Protein AF-A0A8X6P3Y1-F1 (afdb_monomer)

Secondary structure (DSSP, 8-state):
----TT-SS--HHHHHHHHHHHHHHH-SSPP-SHHHHHHHHHHHHHT--HHHHHHHHHTHHHHHHHHHHHHHHHH-TT-HHHHHHHHHHHHHS--

Radius of gyration: 19.74 Å; Cα contacts (8 Å, |Δi|>4): 26; chains: 1; bounding box: 40×32×52 Å

Solvent-accessible surface area (backbone atoms only — not comparable to full-atom values): 5856 Å² total;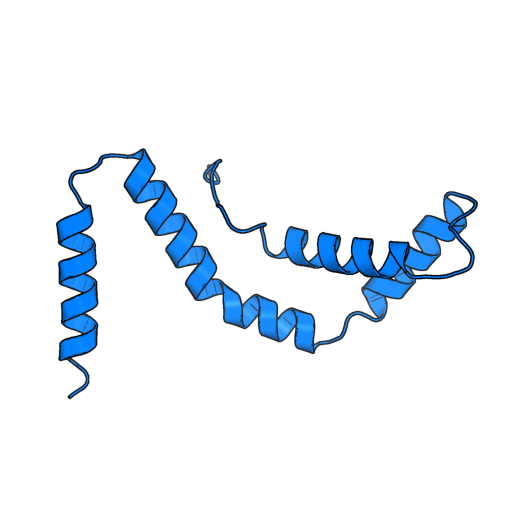 per-residue (Å²): 138,84,77,71,94,66,53,92,59,69,55,78,66,52,51,50,52,52,53,50,54,54,55,57,70,73,46,78,76,74,79,84,51,71,67,55,44,51,54,48,52,51,53,50,62,77,65,56,58,69,64,60,56,51,54,52,59,71,44,42,67,61,51,52,50,52,41,52,49,44,52,49,65,74,74,46,93,78,49,68,68,59,53,53,56,53,53,53,51,58,62,61,71,73,115

Nearest PDB structures (foldseek):
  3kjl-assembly1_A  TM=4.324E-01  e=3.547E+00  Saccharomyces cerevisiae

pLDDT: mean 72.75, std 19.56, range [35.91, 95.06]

Organism: Nephila pilipes (NCBI:txid299642)

Foldseek 3Di:
DDQDPDLVPPDLVVLVVVVLVVVLVVDPDHQDDPVSVVVSSVVCVVPDDPVSVVVSVVCVVVSVVSSVVVVVVVPDPPCPVVVVVVVVVVVVVPD

Sequence (95 aa):
MSWPTNSLDPIPIEHIWNIMGRQLRVRRPPIRNISDLLDRCLNIWYNLSPVIYEVLVASMPRRVEAVLRANSLLTGGHNVLALECSQQRLHRMKF

Mean predicted aligned error: 13.18 Å

InterPro domains:
  IPR036397 Ribonuclease H superfamily [G3DSA:3.30.420.10] (1-73)

Structure (mmCIF, N/CA/C/O backbone):
data_AF-A0A8X6P3Y1-F1
#
_entry.id   AF-A0A8X6P3Y1-F1
#
loop_
_atom_site.group_PDB
_atom_site.id
_atom_site.type_symbol
_atom_site.label_atom_id
_atom_site.label_alt_id
_atom_site.label_comp_id
_atom_site.label_asym_id
_atom_site.label_entity_id
_atom_site.label_seq_id
_atom_site.pdbx_PDB_ins_code
_atom_site.Cartn_x
_atom_site.Cartn_y
_atom_site.Cartn_z
_atom_site.occupancy
_atom_site.B_iso_or_equiv
_atom_site.auth_seq_id
_atom_site.auth_comp_id
_atom_site.auth_asym_id
_atom_site.auth_atom_id
_atom_site.pdbx_PDB_model_num
ATOM 1 N N . MET A 1 1 ? 24.725 5.511 -6.606 1.00 35.91 1 MET A N 1
ATOM 2 C CA . MET A 1 1 ? 23.662 5.030 -7.514 1.00 35.91 1 MET A CA 1
ATOM 3 C C . MET A 1 1 ? 22.660 6.160 -7.698 1.00 35.91 1 MET A C 1
ATOM 5 O O . MET A 1 1 ? 22.092 6.591 -6.706 1.00 35.91 1 MET A O 1
ATOM 9 N N . SER A 1 2 ? 22.510 6.692 -8.912 1.00 39.44 2 SER A N 1
ATOM 10 C CA . SER A 1 2 ? 21.551 7.754 -9.242 1.00 39.44 2 SER A CA 1
ATOM 11 C C . SER A 1 2 ? 20.271 7.130 -9.799 1.00 39.44 2 SER A C 1
ATOM 13 O O . SER A 1 2 ? 20.286 6.488 -10.847 1.00 39.44 2 SER A O 1
ATOM 15 N N . TRP A 1 3 ? 19.165 7.275 -9.071 1.00 46.09 3 TRP A N 1
ATOM 16 C CA . TRP A 1 3 ? 17.843 6.919 -9.582 1.00 46.09 3 TRP A CA 1
ATOM 17 C C . TRP A 1 3 ? 17.418 7.971 -10.617 1.00 46.09 3 TRP A C 1
ATOM 19 O O . TRP A 1 3 ? 17.637 9.160 -10.374 1.00 46.09 3 TRP A O 1
ATOM 29 N N . PRO A 1 4 ? 16.842 7.590 -11.766 1.00 43.66 4 PRO A N 1
ATOM 30 C CA . PRO A 1 4 ? 16.452 8.569 -12.766 1.00 43.66 4 PRO A CA 1
ATOM 31 C C . PRO A 1 4 ? 15.240 9.374 -12.293 1.00 43.66 4 PRO A C 1
ATOM 33 O O . PRO A 1 4 ? 14.204 8.814 -11.935 1.00 43.66 4 PRO A O 1
ATOM 36 N N . THR A 1 5 ? 15.375 10.700 -12.333 1.00 44.22 5 THR A N 1
ATOM 37 C CA . THR A 1 5 ? 14.397 11.711 -11.885 1.00 44.22 5 THR A CA 1
ATOM 38 C C . THR A 1 5 ? 13.019 11.567 -12.547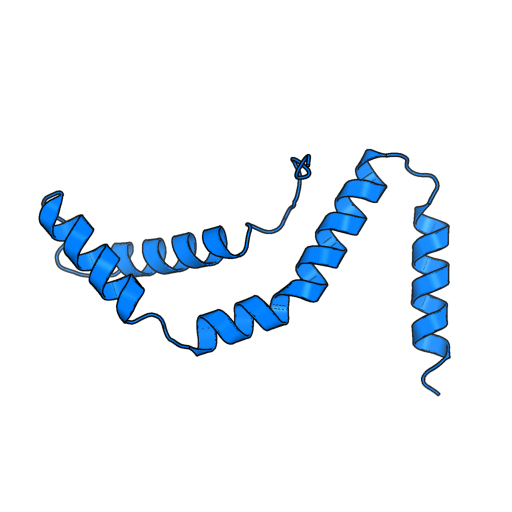 1.00 44.22 5 THR A C 1
ATOM 40 O O . THR A 1 5 ? 12.023 12.041 -12.014 1.00 44.22 5 THR A O 1
ATOM 43 N N . ASN A 1 6 ? 12.942 10.864 -13.682 1.00 46.53 6 ASN A N 1
ATOM 44 C CA . ASN A 1 6 ? 11.754 10.794 -14.528 1.00 46.53 6 ASN A CA 1
ATOM 45 C C . ASN A 1 6 ? 11.181 9.372 -14.650 1.00 46.53 6 ASN A C 1
ATOM 47 O O . ASN A 1 6 ? 10.635 9.040 -15.704 1.00 46.53 6 ASN A O 1
ATOM 51 N N . SER A 1 7 ? 11.299 8.504 -13.628 1.00 50.78 7 SER A N 1
ATOM 52 C CA . SER A 1 7 ? 10.548 7.239 -13.656 1.00 50.78 7 SER A CA 1
ATOM 53 C C . SER A 1 7 ? 9.052 7.546 -13.563 1.00 50.78 7 SER A C 1
ATOM 55 O O . SER A 1 7 ? 8.483 7.674 -12.479 1.00 50.78 7 SER A O 1
ATOM 57 N N . LEU A 1 8 ? 8.425 7.692 -14.729 1.00 55.25 8 LEU A N 1
ATOM 58 C CA . LEU A 1 8 ? 6.990 7.862 -14.946 1.00 55.25 8 LEU A CA 1
ATOM 59 C C . LEU A 1 8 ? 6.258 6.531 -14.698 1.00 55.25 8 LEU A C 1
ATOM 61 O O . LEU A 1 8 ? 5.556 6.000 -15.545 1.00 55.25 8 LEU A O 1
ATOM 65 N N . ASP A 1 9 ? 6.490 5.976 -13.514 1.00 55.81 9 ASP A N 1
ATOM 66 C CA . ASP A 1 9 ? 5.630 5.041 -12.814 1.00 55.81 9 ASP A CA 1
ATOM 67 C C . ASP A 1 9 ? 6.058 5.094 -11.336 1.00 55.81 9 ASP A C 1
ATOM 69 O O . ASP A 1 9 ? 7.239 4.888 -11.033 1.00 55.81 9 ASP A O 1
ATOM 73 N N . PRO A 1 10 ? 5.143 5.412 -10.404 1.00 59.47 10 PRO A N 1
ATOM 74 C CA . PRO A 1 10 ? 5.481 5.620 -9.000 1.00 59.47 10 PRO A CA 1
ATOM 75 C C . PRO A 1 10 ? 6.142 4.358 -8.450 1.00 59.47 10 PRO A C 1
ATOM 77 O O . PRO A 1 10 ? 5.562 3.283 -8.590 1.00 59.47 10 PRO A O 1
ATOM 80 N N . ILE A 1 11 ? 7.339 4.482 -7.859 1.00 68.62 11 ILE A N 1
ATOM 81 C CA . ILE A 1 11 ? 8.133 3.423 -7.199 1.00 68.62 11 ILE A CA 1
ATOM 82 C C . ILE A 1 11 ? 7.194 2.430 -6.479 1.00 68.62 11 ILE A C 1
ATOM 84 O O . ILE A 1 11 ? 6.172 2.855 -5.952 1.00 68.62 11 ILE A O 1
ATOM 88 N N . PRO A 1 12 ? 7.467 1.113 -6.429 1.00 72.12 12 PRO A N 1
ATOM 89 C CA . PRO A 1 12 ? 6.537 0.128 -5.862 1.00 72.12 12 PRO A CA 1
ATOM 90 C C . PRO A 1 12 ? 5.899 0.511 -4.514 1.00 72.12 12 PRO A C 1
ATOM 92 O O . PRO A 1 12 ? 4.715 0.262 -4.291 1.00 72.12 12 PRO A O 1
ATOM 95 N N . ILE A 1 13 ? 6.647 1.202 -3.657 1.00 79.31 13 ILE A N 1
ATOM 96 C CA . ILE A 1 13 ? 6.164 1.695 -2.370 1.00 79.31 13 ILE A CA 1
ATOM 97 C C . ILE A 1 13 ? 5.173 2.879 -2.482 1.00 79.31 13 ILE A C 1
ATOM 99 O O . ILE A 1 13 ? 4.192 2.927 -1.746 1.00 79.31 13 ILE A 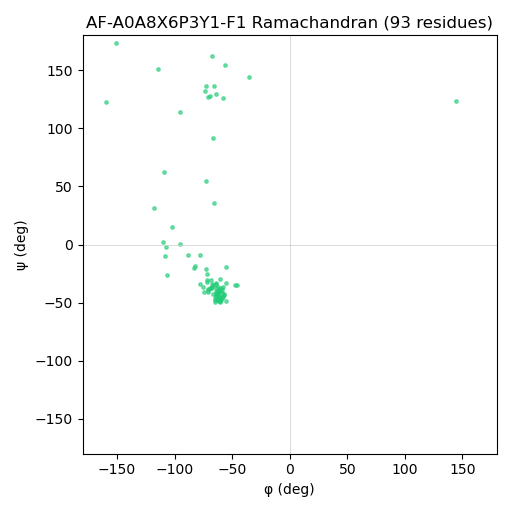O 1
ATOM 103 N N . GLU A 1 14 ? 5.316 3.750 -3.483 1.00 81.75 14 GLU A N 1
ATOM 104 C CA . GLU A 1 14 ? 4.370 4.833 -3.815 1.00 81.75 14 GLU A CA 1
ATOM 105 C C . GLU A 1 14 ? 3.008 4.302 -4.253 1.00 81.75 14 GLU A C 1
ATOM 107 O O . GLU A 1 14 ? 1.960 4.873 -3.936 1.00 81.75 14 GLU A O 1
ATOM 112 N N . HIS A 1 15 ? 2.993 3.154 -4.931 1.00 81.69 15 HIS A N 1
ATOM 113 C CA . HIS A 1 15 ? 1.740 2.477 -5.237 1.00 81.69 15 HIS A CA 1
ATOM 114 C C . HIS A 1 15 ? 1.011 2.043 -3.957 1.00 81.69 15 HIS A C 1
ATOM 116 O O . HIS A 1 15 ? -0.199 2.250 -3.837 1.00 81.69 15 HIS A O 1
ATOM 122 N N . ILE A 1 16 ? 1.749 1.510 -2.980 1.00 88.25 16 ILE A N 1
ATOM 123 C CA . ILE A 1 16 ? 1.196 1.102 -1.686 1.00 88.25 16 ILE A CA 1
ATOM 124 C C . ILE A 1 16 ? 0.681 2.327 -0.916 1.00 88.25 16 ILE A C 1
ATOM 126 O O . ILE A 1 16 ? -0.466 2.312 -0.467 1.00 88.25 16 ILE A O 1
ATOM 130 N N . TRP A 1 17 ? 1.444 3.425 -0.846 1.00 89.50 17 TRP A N 1
ATOM 131 C CA . TRP A 1 17 ? 0.988 4.663 -0.198 1.00 89.50 17 TRP A CA 1
ATOM 132 C C . TRP A 1 17 ? -0.289 5.232 -0.828 1.00 89.50 17 TRP A C 1
ATOM 134 O O . TRP A 1 17 ? -1.195 5.654 -0.106 1.00 89.50 17 TRP A O 1
ATOM 144 N N . ASN A 1 18 ? -0.433 5.183 -2.156 1.00 88.69 18 ASN A N 1
ATOM 145 C CA . ASN A 1 18 ? -1.660 5.619 -2.829 1.00 88.69 18 ASN A CA 1
ATOM 146 C C . ASN A 1 18 ? -2.870 4.746 -2.451 1.00 88.69 18 ASN A C 1
ATOM 148 O O . ASN A 1 18 ? -3.952 5.274 -2.179 1.00 88.69 18 ASN A O 1
ATOM 152 N N . ILE A 1 19 ? -2.697 3.420 -2.390 1.00 89.62 19 ILE A N 1
ATOM 153 C CA . ILE A 1 19 ? -3.750 2.500 -1.933 1.00 89.62 19 ILE A CA 1
ATOM 154 C C . ILE A 1 19 ? -4.148 2.829 -0.492 1.00 89.62 19 ILE A C 1
ATOM 156 O O . ILE A 1 19 ? -5.337 3.004 -0.212 1.00 89.62 19 ILE A O 1
ATOM 160 N N . MET A 1 20 ? -3.171 2.982 0.403 1.00 92.56 20 MET A N 1
ATOM 161 C CA . MET A 1 20 ? -3.426 3.329 1.801 1.00 92.56 20 MET A CA 1
ATOM 162 C C . MET A 1 20 ? -4.170 4.662 1.926 1.00 92.56 20 MET A C 1
ATOM 164 O O . MET A 1 20 ? -5.190 4.742 2.610 1.00 92.56 20 MET A O 1
ATOM 168 N N . GLY A 1 21 ? -3.733 5.694 1.199 1.00 91.81 21 GLY A N 1
ATOM 169 C CA . GLY A 1 21 ? -4.377 7.007 1.188 1.00 91.81 21 GLY A CA 1
ATOM 170 C C . GLY A 1 21 ? -5.820 6.966 0.678 1.00 91.81 21 GLY A C 1
ATOM 171 O O . GLY A 1 21 ? -6.692 7.640 1.226 1.00 91.81 21 GLY A O 1
ATOM 172 N N . ARG A 1 22 ? -6.113 6.142 -0.339 1.00 92.31 22 ARG A N 1
ATOM 173 C CA . ARG A 1 22 ? -7.488 5.912 -0.820 1.00 92.31 22 ARG A CA 1
ATOM 174 C C . ARG A 1 22 ? -8.352 5.263 0.256 1.00 92.31 22 ARG A C 1
ATOM 176 O O . ARG A 1 22 ? -9.455 5.746 0.501 1.00 92.31 22 ARG A O 1
ATOM 183 N N . GLN A 1 23 ? -7.845 4.222 0.915 1.00 92.19 23 GLN A N 1
ATOM 184 C CA . GLN A 1 23 ? -8.574 3.533 1.980 1.00 92.19 23 GLN A CA 1
ATOM 185 C C . GLN A 1 23 ? -8.830 4.433 3.196 1.00 92.19 23 GLN A C 1
ATOM 187 O O . GLN A 1 23 ? -9.915 4.385 3.773 1.00 92.19 23 GLN A O 1
ATOM 192 N N . LEU A 1 24 ? -7.875 5.294 3.560 1.00 92.75 24 LEU A N 1
ATOM 193 C CA . LEU A 1 24 ? -8.054 6.271 4.637 1.00 92.75 24 LEU A CA 1
ATOM 194 C C . LEU A 1 24 ? -9.166 7.279 4.323 1.00 92.75 24 LEU A C 1
ATOM 196 O O . LEU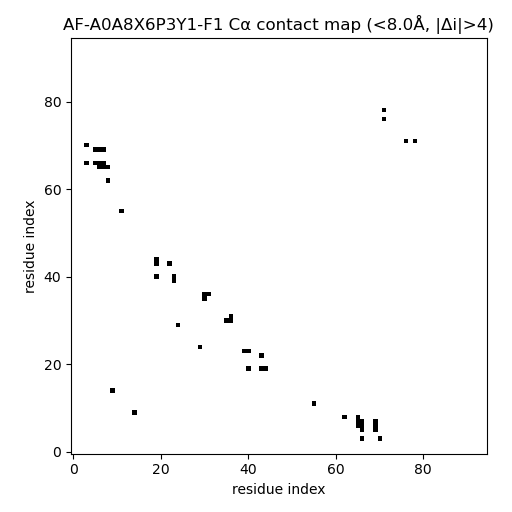 A 1 24 ? -9.977 7.567 5.199 1.00 92.75 24 LEU A O 1
ATOM 200 N N . ARG A 1 25 ? -9.244 7.780 3.080 1.00 90.31 25 ARG A N 1
ATOM 201 C CA . ARG A 1 25 ? -10.252 8.779 2.671 1.00 90.31 25 ARG A CA 1
ATOM 202 C C . ARG A 1 25 ? -11.686 8.253 2.685 1.00 90.31 25 ARG A C 1
ATOM 204 O O . ARG A 1 25 ? -12.601 9.019 2.967 1.00 90.31 25 ARG A O 1
ATOM 211 N N . VAL A 1 26 ? -11.896 6.978 2.356 1.00 91.25 26 VAL A N 1
ATOM 212 C CA . VAL A 1 26 ? -13.246 6.385 2.320 1.00 91.25 26 VAL A CA 1
ATOM 213 C C . VAL A 1 26 ? -13.733 5.936 3.700 1.00 91.25 26 VAL A C 1
ATOM 215 O O . VAL A 1 26 ? -14.933 5.757 3.904 1.00 91.25 26 VAL A O 1
ATOM 218 N N . ARG A 1 27 ? -12.820 5.758 4.664 1.00 85.81 27 ARG A N 1
ATOM 219 C CA . ARG A 1 27 ? -13.144 5.241 5.997 1.00 85.81 27 ARG A CA 1
ATOM 220 C C . ARG A 1 27 ? -13.871 6.287 6.842 1.00 85.81 27 ARG A C 1
ATOM 222 O O . ARG A 1 27 ? -13.422 7.424 6.975 1.00 85.81 27 ARG A O 1
ATOM 229 N N . ARG A 1 28 ? -14.971 5.874 7.478 1.00 87.38 28 ARG A N 1
ATOM 230 C CA . ARG A 1 28 ? -15.731 6.687 8.440 1.00 87.38 28 ARG A CA 1
ATOM 231 C C . ARG A 1 28 ? -15.664 6.088 9.850 1.00 87.38 28 ARG A C 1
ATOM 233 O O . ARG A 1 28 ? -15.539 4.871 9.959 1.00 87.38 28 ARG A O 1
ATOM 240 N N . PRO A 1 29 ? -15.753 6.908 10.916 1.00 87.62 29 PRO A N 1
ATOM 241 C CA . PRO A 1 29 ? -15.831 8.380 10.926 1.00 87.62 29 PRO A CA 1
ATOM 242 C C . PRO A 1 29 ? -14.527 9.034 10.434 1.00 87.62 29 PRO A C 1
ATOM 244 O O . PRO A 1 29 ? -13.511 8.337 10.388 1.00 87.62 29 PRO A O 1
ATOM 247 N N . PRO A 1 30 ? -14.524 10.325 10.044 1.00 87.31 30 PRO A N 1
ATOM 248 C CA . PRO A 1 30 ? -13.292 11.015 9.662 1.00 87.31 30 PRO A CA 1
ATOM 249 C C . PRO A 1 30 ? -12.256 10.954 10.789 1.00 87.31 30 PRO A C 1
ATOM 251 O O . PRO A 1 30 ? -12.602 10.789 11.959 1.00 87.31 30 PRO A O 1
ATOM 254 N N . ILE A 1 31 ? -10.985 11.054 10.414 1.00 89.69 31 ILE A N 1
ATOM 255 C CA . ILE A 1 31 ? -9.849 11.011 11.337 1.00 89.69 31 ILE A CA 1
ATOM 256 C C . ILE A 1 31 ? -9.857 12.289 12.180 1.00 89.69 31 ILE A C 1
ATOM 258 O O . ILE A 1 31 ? -9.952 13.380 11.620 1.00 89.69 31 ILE A O 1
ATOM 262 N N . ARG A 1 32 ? -9.807 12.158 13.512 1.00 90.19 32 ARG A N 1
ATOM 263 C CA . ARG A 1 32 ? -10.003 13.288 14.441 1.00 90.19 32 ARG A CA 1
ATOM 264 C C . ARG A 1 32 ? -8.718 13.765 15.105 1.00 90.19 32 ARG A C 1
ATOM 266 O O . ARG A 1 32 ? -8.644 14.915 15.519 1.00 90.19 32 ARG A O 1
ATOM 273 N N . ASN A 1 33 ? -7.729 12.887 15.234 1.00 93.19 33 ASN A N 1
ATOM 274 C CA . ASN A 1 33 ? -6.454 13.174 15.881 1.00 93.19 33 ASN A CA 1
ATOM 275 C C . ASN A 1 33 ? -5.332 12.303 15.276 1.00 93.19 33 ASN A C 1
ATOM 277 O O . ASN A 1 33 ? -5.584 11.427 14.446 1.00 93.19 33 ASN A O 1
ATOM 281 N N . ILE A 1 34 ? -4.087 12.564 15.682 1.00 94.44 34 ILE A N 1
ATOM 282 C CA . ILE A 1 34 ? -2.902 11.862 15.161 1.00 94.44 34 ILE A CA 1
ATOM 283 C C . ILE A 1 34 ? -2.886 10.386 15.584 1.00 94.44 34 ILE A C 1
ATOM 285 O O . ILE A 1 34 ? -2.505 9.542 14.779 1.00 94.44 34 ILE A O 1
ATOM 289 N N . SER A 1 35 ? -3.341 10.054 16.796 1.00 94.62 35 SER A N 1
ATOM 290 C CA . SER A 1 35 ? -3.417 8.659 17.257 1.00 94.62 35 SER A CA 1
ATOM 291 C C . SER A 1 35 ? -4.351 7.837 16.366 1.00 94.62 35 SER A C 1
ATOM 293 O O . SER A 1 35 ? -3.959 6.789 15.865 1.00 94.62 35 SER A O 1
ATOM 295 N N . ASP A 1 36 ? -5.541 8.368 16.063 1.00 92.69 36 ASP A N 1
ATOM 296 C CA . ASP A 1 36 ? -6.507 7.743 15.153 1.00 92.69 36 ASP A CA 1
ATOM 297 C C . ASP A 1 36 ? -5.918 7.542 13.749 1.00 92.69 36 ASP A C 1
ATOM 299 O O . ASP A 1 36 ? -6.231 6.558 13.074 1.00 92.69 36 ASP A O 1
ATOM 303 N N . LEU A 1 37 ? -5.102 8.493 13.273 1.00 93.00 37 LEU A N 1
ATOM 304 C CA . LEU A 1 37 ? -4.429 8.385 11.979 1.00 93.00 37 LEU A CA 1
ATOM 305 C C . LEU A 1 37 ? -3.430 7.227 11.986 1.00 93.00 37 LEU A C 1
ATOM 307 O O . LEU A 1 37 ? -3.453 6.406 11.070 1.00 93.00 37 LEU A O 1
ATOM 311 N N . LEU A 1 38 ? -2.575 7.161 13.009 1.00 95.06 38 LEU A N 1
ATOM 312 C CA . LEU A 1 38 ? -1.552 6.126 13.145 1.00 95.06 38 LEU A CA 1
ATOM 313 C C . LEU A 1 38 ? -2.181 4.736 13.248 1.00 95.06 38 LEU A C 1
ATOM 315 O O . LEU A 1 38 ? -1.820 3.856 12.467 1.00 95.06 38 LEU A O 1
ATOM 319 N N . ASP A 1 39 ? -3.181 4.567 14.112 1.00 94.25 39 ASP A N 1
ATOM 320 C CA . ASP A 1 39 ? -3.883 3.293 14.286 1.00 94.25 39 ASP A CA 1
ATOM 321 C C . ASP A 1 39 ? -4.527 2.819 12.984 1.00 94.25 39 ASP A C 1
ATOM 323 O O . ASP A 1 39 ? -4.439 1.646 12.616 1.00 94.25 39 ASP A O 1
ATOM 327 N N . ARG A 1 40 ? -5.148 3.732 12.228 1.00 93.38 40 ARG A N 1
ATOM 328 C CA . ARG A 1 40 ? -5.762 3.392 10.939 1.00 93.38 40 ARG A CA 1
ATOM 329 C C . ARG A 1 40 ? -4.730 3.086 9.866 1.00 93.38 40 ARG A C 1
ATOM 331 O O . ARG A 1 40 ? -4.956 2.166 9.082 1.00 93.38 40 ARG A O 1
ATOM 338 N N . CYS A 1 41 ? -3.624 3.823 9.816 1.00 93.75 41 CYS A N 1
ATOM 339 C CA . CYS A 1 41 ? -2.518 3.535 8.907 1.00 93.75 41 CYS A CA 1
ATOM 340 C C . CYS A 1 41 ? -1.948 2.140 9.168 1.00 93.75 41 CYS A C 1
ATOM 342 O O . CYS A 1 41 ? -1.814 1.361 8.225 1.00 93.75 41 CYS A O 1
ATOM 344 N N . LEU A 1 42 ? -1.682 1.804 10.433 1.00 94.75 42 LEU A N 1
ATOM 345 C CA . LEU A 1 42 ? -1.206 0.482 10.839 1.00 94.75 42 LEU A CA 1
ATOM 346 C C . LEU A 1 42 ? -2.234 -0.598 10.508 1.00 94.75 42 LEU A C 1
ATOM 348 O O . LEU A 1 42 ? -1.893 -1.603 9.891 1.00 94.75 42 LEU A O 1
ATOM 352 N N . ASN A 1 43 ? -3.508 -0.375 10.836 1.00 94.56 43 ASN A N 1
ATOM 353 C CA . ASN A 1 43 ? -4.567 -1.323 10.512 1.00 94.56 43 ASN A CA 1
ATOM 354 C C . ASN A 1 43 ? -4.651 -1.591 9.006 1.00 94.56 43 ASN A C 1
ATOM 356 O O . ASN A 1 43 ? -4.762 -2.743 8.605 1.00 94.56 43 ASN A O 1
ATOM 360 N N . ILE A 1 44 ? -4.587 -0.555 8.169 1.00 93.75 44 ILE A N 1
ATOM 361 C CA . ILE A 1 44 ? -4.584 -0.731 6.716 1.00 93.75 44 ILE A CA 1
ATOM 362 C C . ILE A 1 44 ? -3.345 -1.506 6.283 1.00 93.75 44 ILE A C 1
ATOM 364 O O . ILE A 1 44 ? -3.490 -2.468 5.542 1.00 93.75 44 ILE A O 1
ATOM 368 N N . TRP A 1 45 ? -2.161 -1.118 6.764 1.00 92.75 45 TRP A N 1
ATOM 369 C CA . TRP A 1 45 ? -0.896 -1.760 6.415 1.00 92.75 45 TRP A CA 1
ATOM 370 C C . TRP A 1 45 ? -0.915 -3.267 6.695 1.00 92.75 45 TRP A C 1
ATOM 372 O O . TRP A 1 45 ? -0.606 -4.056 5.807 1.00 92.75 45 TRP A O 1
ATOM 382 N N . TYR A 1 46 ? -1.349 -3.674 7.890 1.00 93.94 46 TYR A N 1
ATOM 383 C CA . TYR A 1 46 ? -1.418 -5.087 8.274 1.00 93.94 46 TYR A CA 1
ATOM 384 C C . TYR A 1 46 ? -2.541 -5.870 7.582 1.00 93.9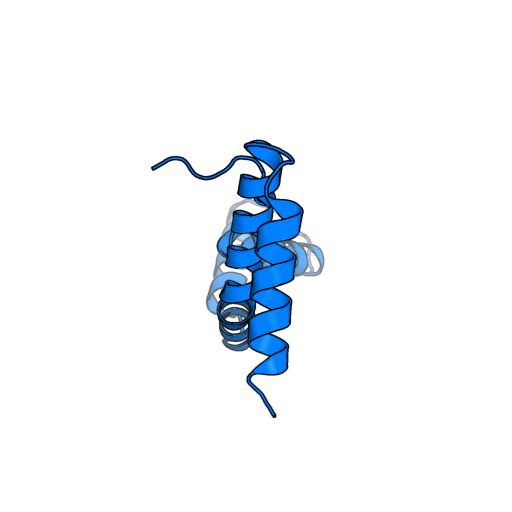4 46 TYR A C 1
ATOM 386 O O . TYR A 1 46 ? -2.461 -7.091 7.505 1.00 93.94 46 TYR A O 1
ATOM 394 N N . ASN A 1 47 ? -3.571 -5.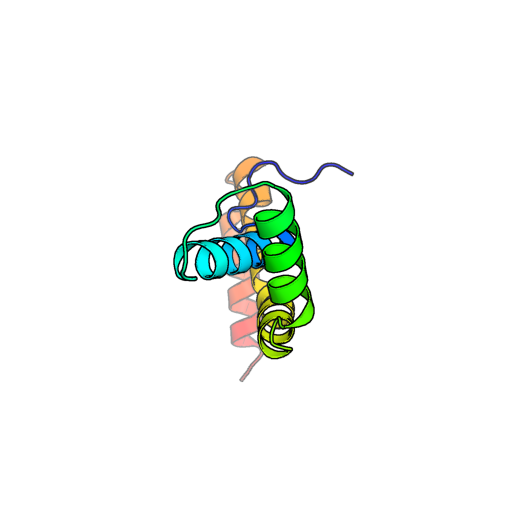190 7.069 1.00 94.00 47 ASN A N 1
ATOM 395 C CA . ASN A 1 47 ? -4.688 -5.812 6.349 1.00 94.00 47 ASN A CA 1
ATOM 396 C C . ASN A 1 47 ? -4.588 -5.644 4.822 1.00 94.00 47 ASN A C 1
ATOM 398 O O . ASN A 1 47 ? -5.578 -5.843 4.112 1.00 94.00 47 ASN A O 1
ATOM 402 N N . LEU A 1 48 ? -3.423 -5.259 4.289 1.00 90.81 48 LEU A N 1
ATOM 403 C CA . LEU A 1 48 ? -3.211 -5.246 2.844 1.00 90.81 48 LEU A CA 1
ATOM 404 C C . LEU A 1 48 ? -3.305 -6.674 2.298 1.00 90.81 48 LEU A C 1
ATOM 406 O O . LEU A 1 48 ? -2.654 -7.595 2.784 1.00 90.81 48 LEU A O 1
ATOM 410 N N . SER A 1 49 ? -4.121 -6.850 1.258 1.00 90.75 49 SER A N 1
ATOM 411 C CA . SER A 1 49 ? -4.279 -8.155 0.619 1.00 90.75 49 SER A CA 1
ATOM 412 C C . SER A 1 49 ? -2.971 -8.596 -0.052 1.00 90.75 49 SER A C 1
ATOM 414 O O . SER A 1 49 ? -2.380 -7.788 -0.778 1.00 90.75 49 SER A O 1
ATOM 416 N N . PRO A 1 50 ? -2.562 -9.874 0.089 1.00 88.75 50 PRO A N 1
ATOM 417 C CA . PRO A 1 50 ? -1.434 -10.463 -0.635 1.00 88.75 50 PRO A CA 1
ATOM 418 C C . PRO A 1 50 ? -1.449 -10.177 -2.145 1.00 88.75 50 PRO A C 1
ATOM 420 O O . PRO A 1 50 ? -0.410 -9.895 -2.740 1.00 88.75 50 PRO A O 1
ATOM 423 N N . VAL A 1 51 ? -2.648 -10.128 -2.738 1.00 88.75 51 VAL A N 1
ATOM 424 C CA . VAL A 1 51 ? -2.884 -9.833 -4.162 1.00 88.75 51 VAL A CA 1
ATOM 425 C C . VAL A 1 51 ? -2.267 -8.499 -4.593 1.00 88.75 51 VAL A C 1
ATOM 427 O O . VAL A 1 51 ? -1.797 -8.362 -5.720 1.00 88.75 51 VAL A O 1
ATOM 430 N N . ILE A 1 52 ? -2.227 -7.501 -3.706 1.00 86.19 52 ILE A N 1
ATOM 431 C CA . ILE A 1 52 ? -1.619 -6.198 -4.011 1.00 86.19 52 ILE A CA 1
ATOM 432 C C . ILE A 1 52 ? -0.121 -6.366 -4.283 1.00 86.19 52 ILE A C 1
ATOM 434 O O . ILE A 1 52 ? 0.406 -5.768 -5.222 1.00 86.19 52 ILE A O 1
ATOM 438 N N . TYR A 1 53 ? 0.558 -7.199 -3.494 1.00 86.38 53 TYR A N 1
ATOM 439 C CA . TYR A 1 53 ? 1.982 -7.466 -3.669 1.00 86.38 53 TYR A CA 1
ATOM 440 C C . TYR A 1 53 ? 2.243 -8.300 -4.924 1.00 86.38 53 TYR A C 1
ATOM 442 O O . TYR A 1 53 ? 3.186 -8.005 -5.653 1.00 86.38 53 TYR A O 1
ATOM 450 N N . GLU A 1 54 ? 1.386 -9.274 -5.231 1.00 87.94 54 GLU A N 1
ATOM 451 C CA . GLU A 1 54 ? 1.485 -10.064 -6.465 1.00 87.94 54 GLU A CA 1
ATOM 452 C C . GLU A 1 54 ? 1.362 -9.186 -7.713 1.00 87.94 54 GLU A C 1
ATOM 454 O O . GLU A 1 54 ? 2.215 -9.244 -8.598 1.00 87.94 54 GLU A O 1
ATOM 459 N N . VAL A 1 55 ? 0.356 -8.307 -7.759 1.00 84.06 55 VAL A N 1
ATOM 460 C CA . VAL A 1 55 ? 0.174 -7.342 -8.856 1.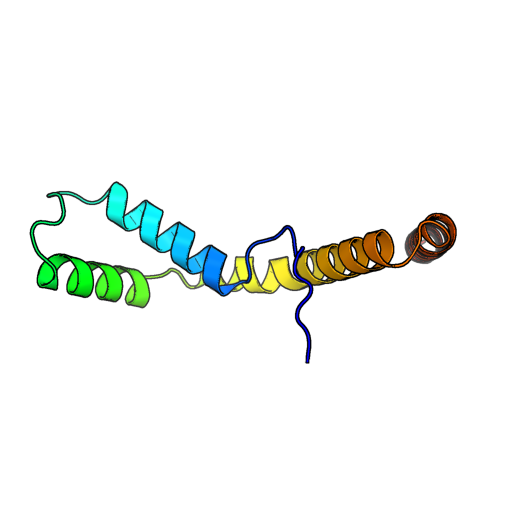00 84.06 55 VAL A CA 1
ATOM 461 C C . VAL A 1 55 ? 1.381 -6.411 -8.966 1.00 84.06 55 VAL A C 1
ATOM 463 O O . VAL A 1 55 ? 1.840 -6.098 -10.068 1.00 84.06 55 VAL A O 1
ATOM 466 N N . LEU A 1 56 ? 1.928 -5.977 -7.831 1.00 83.06 56 LEU A N 1
ATOM 467 C CA . LEU A 1 56 ? 3.091 -5.104 -7.798 1.00 83.06 56 LEU A CA 1
ATOM 468 C C . LEU A 1 56 ? 4.335 -5.796 -8.367 1.00 83.06 56 LEU A C 1
ATOM 470 O O . LEU A 1 56 ? 4.988 -5.227 -9.245 1.00 83.06 56 LEU A O 1
ATOM 474 N N . VAL A 1 57 ? 4.616 -7.027 -7.938 1.00 85.81 57 VAL A N 1
ATOM 475 C CA . VAL A 1 57 ? 5.724 -7.848 -8.447 1.00 85.81 57 VAL A CA 1
ATOM 476 C C . VAL A 1 57 ? 5.536 -8.149 -9.933 1.00 85.81 57 VAL A C 1
ATOM 478 O O . VAL A 1 57 ? 6.456 -7.927 -10.720 1.00 85.81 57 VAL A O 1
ATOM 481 N N . ALA A 1 58 ? 4.334 -8.551 -10.349 1.00 83.94 58 ALA A N 1
ATOM 482 C CA . ALA A 1 58 ? 4.008 -8.802 -11.752 1.00 83.94 58 ALA A CA 1
ATOM 483 C C . ALA A 1 58 ? 4.185 -7.552 -12.632 1.00 83.94 58 ALA A C 1
ATOM 485 O O . ALA A 1 58 ? 4.537 -7.657 -13.805 1.00 83.94 58 ALA A O 1
ATOM 486 N N . SER A 1 59 ? 3.994 -6.354 -12.070 1.00 80.56 59 SER A N 1
ATOM 487 C CA . SER A 1 59 ? 4.195 -5.091 -12.788 1.00 80.56 59 SER A CA 1
ATOM 488 C C . SER A 1 59 ? 5.666 -4.671 -12.929 1.00 80.56 59 SER A C 1
ATOM 490 O O . SER A 1 59 ? 5.956 -3.730 -13.674 1.00 80.56 59 SER A O 1
ATOM 492 N N . MET A 1 60 ? 6.608 -5.343 -12.252 1.00 83.88 60 MET A N 1
ATOM 493 C CA . MET A 1 60 ? 8.014 -4.930 -12.235 1.00 83.88 60 MET A CA 1
ATOM 494 C C . MET A 1 60 ? 8.702 -4.912 -13.604 1.00 83.88 60 MET A C 1
ATOM 496 O O . MET A 1 60 ? 9.351 -3.905 -13.893 1.00 83.88 60 MET A O 1
ATOM 500 N N . PRO A 1 61 ? 8.550 -5.923 -14.482 1.00 83.62 61 PRO A N 1
ATOM 501 C CA . PRO A 1 61 ? 9.174 -5.896 -15.805 1.00 83.62 61 PRO A CA 1
ATOM 502 C C . PRO A 1 61 ? 8.766 -4.664 -16.621 1.00 83.62 61 PRO A C 1
ATOM 504 O O . PRO A 1 61 ? 9.615 -3.993 -17.203 1.00 83.62 61 PRO A O 1
ATOM 507 N N . ARG A 1 62 ? 7.477 -4.298 -16.580 1.00 82.31 62 ARG A N 1
ATOM 508 C CA . ARG A 1 62 ? 6.948 -3.109 -17.265 1.00 82.31 62 ARG A CA 1
ATOM 509 C C . ARG A 1 62 ? 7.543 -1.812 -16.711 1.00 82.31 62 ARG A C 1
ATOM 511 O O . ARG A 1 62 ? 7.861 -0.908 -17.476 1.00 82.31 62 ARG A O 1
ATOM 518 N N . ARG A 1 63 ? 7.714 -1.721 -15.388 1.00 78.50 63 ARG A N 1
ATOM 519 C CA . ARG A 1 63 ? 8.325 -0.556 -14.723 1.00 78.50 63 ARG A CA 1
ATOM 520 C C . ARG A 1 63 ? 9.801 -0.413 -15.090 1.00 78.50 63 ARG A C 1
ATOM 522 O O . ARG A 1 63 ? 10.247 0.689 -15.386 1.00 78.50 63 ARG A O 1
ATOM 529 N N . VAL A 1 64 ? 10.544 -1.522 -15.116 1.00 78.75 64 VAL A N 1
ATOM 530 C CA . VAL A 1 64 ? 11.948 -1.541 -15.560 1.00 78.75 64 VAL A CA 1
ATOM 531 C C . VAL A 1 64 ? 12.049 -1.086 -17.013 1.00 78.75 64 VAL A C 1
ATOM 533 O O . VAL A 1 64 ? 12.868 -0.232 -17.335 1.00 78.75 64 VAL A O 1
ATOM 536 N N . GLU A 1 65 ? 11.174 -1.584 -17.882 1.00 79.56 65 GLU A N 1
ATOM 537 C CA . GLU A 1 65 ? 11.123 -1.167 -19.281 1.00 79.56 65 GLU A CA 1
ATOM 538 C C . GLU A 1 65 ? 10.794 0.330 -19.433 1.00 79.56 65 GLU A C 1
A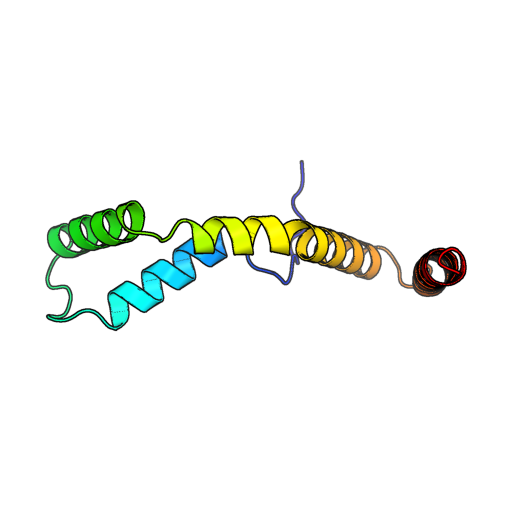TOM 540 O O . GLU A 1 65 ? 11.426 1.029 -20.224 1.00 79.56 65 GLU A O 1
ATOM 545 N N . ALA A 1 66 ? 9.851 0.854 -18.643 1.00 75.06 66 ALA A N 1
ATOM 546 C CA . ALA A 1 66 ? 9.533 2.280 -18.617 1.00 75.06 66 ALA A CA 1
ATOM 547 C C . ALA A 1 66 ? 10.735 3.133 -18.178 1.00 75.06 66 ALA A C 1
ATOM 549 O O . ALA A 1 66 ? 11.008 4.160 -18.796 1.00 75.06 66 ALA A O 1
ATOM 550 N N . VAL A 1 67 ? 11.494 2.681 -17.173 1.00 73.75 67 VAL A N 1
ATOM 551 C CA . VAL A 1 67 ? 12.737 3.332 -16.729 1.00 73.75 67 VAL A CA 1
ATOM 552 C C . VAL A 1 67 ? 13.804 3.308 -17.827 1.00 73.75 67 VAL A C 1
ATOM 554 O O . VAL A 1 67 ? 14.435 4.332 -18.088 1.00 73.75 67 VAL A O 1
ATOM 557 N N . LEU A 1 68 ? 13.988 2.173 -18.508 1.00 76.50 68 LEU A N 1
ATOM 558 C CA . LEU A 1 68 ? 14.932 2.057 -19.623 1.00 76.50 68 LEU A CA 1
ATOM 559 C C . LEU A 1 68 ? 14.554 2.992 -20.779 1.00 76.50 68 LEU A C 1
ATOM 561 O O . LEU A 1 68 ? 15.415 3.708 -21.289 1.00 76.50 68 LEU A O 1
ATOM 565 N N . ARG A 1 69 ? 13.266 3.054 -21.142 1.00 70.88 69 ARG A N 1
ATOM 566 C CA . ARG A 1 69 ? 12.761 3.999 -22.148 1.00 70.88 69 ARG A CA 1
ATOM 567 C C . ARG A 1 69 ? 12.998 5.446 -21.731 1.00 70.88 69 ARG A C 1
ATOM 569 O O . ARG A 1 69 ? 13.559 6.204 -22.517 1.00 70.88 69 ARG A O 1
ATOM 576 N N . ALA A 1 70 ? 12.640 5.817 -20.503 1.00 67.75 70 ALA A N 1
ATOM 577 C CA . ALA A 1 70 ? 12.849 7.168 -19.987 1.00 67.75 70 ALA A CA 1
ATOM 578 C C . ALA A 1 70 ? 14.333 7.570 -20.043 1.00 67.75 70 ALA A C 1
ATOM 580 O O . ALA A 1 70 ? 14.658 8.652 -20.518 1.00 67.75 70 ALA A O 1
ATOM 581 N N . ASN A 1 71 ? 15.245 6.671 -19.667 1.00 65.50 71 ASN A N 1
ATOM 582 C CA . ASN A 1 71 ? 16.684 6.929 -19.742 1.00 65.50 71 ASN A CA 1
ATOM 583 C C . ASN A 1 71 ? 17.202 7.032 -21.183 1.00 65.50 71 ASN A C 1
ATOM 585 O O . ASN A 1 71 ? 18.048 7.881 -21.466 1.00 65.50 71 ASN A O 1
ATOM 589 N N . SER A 1 72 ? 16.680 6.219 -22.106 1.00 58.97 72 SER A N 1
ATOM 590 C CA . SER A 1 72 ? 17.038 6.306 -23.529 1.00 58.97 72 SER A CA 1
ATOM 591 C C . SER A 1 72 ? 16.533 7.594 -24.191 1.00 58.97 72 SER A C 1
ATOM 593 O O . SER A 1 72 ? 17.223 8.165 -25.031 1.00 58.97 72 SER A O 1
ATOM 595 N N . LEU A 1 73 ? 15.372 8.104 -23.764 1.00 55.94 73 LEU A N 1
ATOM 596 C CA . LEU A 1 73 ? 14.809 9.372 -24.234 1.00 55.94 73 LEU A CA 1
ATOM 597 C C . LEU A 1 73 ? 15.591 10.584 -23.704 1.00 55.94 73 LEU A C 1
ATOM 599 O O . LEU A 1 73 ? 15.674 11.600 -24.385 1.00 55.94 73 LEU A O 1
ATOM 603 N N . LEU A 1 74 ? 16.191 10.474 -22.514 1.00 54.31 74 LEU A N 1
ATOM 604 C CA . LEU A 1 74 ? 16.959 11.553 -21.884 1.00 54.31 74 LEU A CA 1
ATOM 605 C C . LEU A 1 74 ? 18.416 11.651 -22.363 1.00 54.31 74 LEU A C 1
ATOM 607 O O . LEU A 1 74 ? 19.027 12.702 -22.200 1.00 54.31 74 LEU A O 1
ATOM 611 N N . THR A 1 75 ? 18.981 10.584 -22.939 1.00 49.69 75 THR A N 1
ATOM 612 C CA . THR A 1 75 ? 20.411 10.523 -23.310 1.00 49.69 75 THR A CA 1
ATOM 613 C C . THR A 1 75 ? 20.701 10.605 -24.812 1.00 49.69 75 THR A C 1
ATOM 615 O O . THR A 1 75 ? 21.865 10.682 -25.193 1.00 49.69 75 THR A O 1
ATOM 618 N N . GLY A 1 76 ? 19.686 10.686 -25.678 1.00 45.66 76 GLY A N 1
ATOM 619 C CA . GLY A 1 76 ? 19.881 11.029 -27.090 1.00 45.66 76 GLY A CA 1
ATOM 620 C C . GLY A 1 76 ? 18.936 10.290 -28.031 1.00 45.66 76 GLY A C 1
ATOM 621 O O . GLY A 1 76 ? 18.931 9.061 -28.096 1.00 45.66 76 GLY A O 1
ATOM 622 N N . GLY A 1 77 ? 18.178 11.054 -28.820 1.00 49.44 77 GLY A N 1
ATOM 623 C CA . GLY A 1 77 ? 17.217 10.587 -29.827 1.00 49.44 77 GLY A CA 1
ATOM 624 C C . GLY A 1 77 ? 17.806 9.847 -31.038 1.00 49.44 77 GLY A C 1
ATOM 625 O O . GLY A 1 77 ? 17.286 9.990 -32.135 1.00 49.44 77 GLY A O 1
ATOM 626 N N . HIS A 1 78 ? 18.865 9.053 -30.870 1.00 47.38 78 HIS A N 1
ATOM 627 C CA . HIS A 1 78 ? 19.505 8.294 -31.953 1.00 47.38 78 HIS A CA 1
ATOM 628 C C . HIS A 1 78 ? 19.266 6.773 -31.878 1.00 47.38 78 HIS A C 1
ATOM 630 O O . HIS A 1 78 ? 19.536 6.073 -32.848 1.00 47.38 78 HIS A O 1
ATOM 636 N N . ASN A 1 79 ? 18.700 6.248 -30.781 1.00 50.50 79 ASN A N 1
ATOM 637 C CA . ASN A 1 79 ? 18.595 4.794 -30.562 1.00 50.50 79 ASN A CA 1
ATOM 638 C C . ASN A 1 79 ? 17.172 4.213 -30.638 1.00 50.50 79 ASN A C 1
ATOM 640 O O . ASN A 1 79 ? 17.004 3.006 -30.458 1.00 50.50 79 ASN A O 1
ATOM 644 N N . VAL A 1 80 ? 16.149 5.025 -30.938 1.00 52.41 80 VAL A N 1
ATOM 645 C CA . VAL A 1 80 ? 14.752 4.547 -31.050 1.00 52.41 80 VAL A CA 1
ATOM 646 C C . VAL A 1 80 ? 14.630 3.446 -32.116 1.00 52.41 80 VAL A C 1
ATOM 648 O O . VAL A 1 80 ? 13.973 2.435 -31.885 1.00 52.41 80 VAL A O 1
ATOM 651 N N . LEU A 1 81 ? 15.384 3.558 -33.215 1.00 50.94 81 LEU A N 1
ATOM 652 C CA . LEU A 1 81 ? 15.415 2.546 -34.277 1.00 50.94 81 LEU A CA 1
ATOM 653 C C . LEU A 1 81 ? 16.079 1.223 -33.846 1.00 50.94 81 LEU A C 1
ATOM 655 O O . LEU A 1 81 ? 15.702 0.154 -34.324 1.00 50.94 81 LEU A O 1
ATOM 659 N N . ALA A 1 82 ? 17.046 1.257 -32.922 1.00 49.91 82 ALA A N 1
ATOM 660 C CA . ALA A 1 82 ? 17.754 0.055 -32.474 1.00 49.91 82 ALA A CA 1
ATOM 661 C C . ALA A 1 82 ? 16.924 -0.781 -31.483 1.00 49.91 82 ALA A C 1
ATOM 663 O O . ALA A 1 82 ? 16.991 -2.016 -31.497 1.00 49.91 82 ALA A O 1
ATOM 664 N N . LEU A 1 83 ? 16.110 -0.123 -30.647 1.00 50.56 83 LEU A N 1
ATOM 665 C CA . LEU A 1 83 ? 15.222 -0.816 -29.713 1.00 50.56 83 LEU A CA 1
ATOM 666 C C . LEU A 1 83 ? 14.019 -1.440 -30.430 1.00 50.56 83 LEU A C 1
ATOM 668 O O . LEU A 1 83 ? 13.688 -2.589 -30.143 1.00 50.56 83 LEU A O 1
ATOM 672 N N . GLU A 1 84 ? 13.417 -0.744 -31.402 1.00 49.53 84 GLU A N 1
ATOM 673 C CA . GLU A 1 84 ? 12.343 -1.324 -32.225 1.00 49.53 84 GLU A CA 1
ATOM 674 C C . GLU A 1 84 ? 12.835 -2.529 -33.039 1.00 49.53 84 GLU A C 1
ATOM 676 O O . GLU A 1 84 ? 12.171 -3.567 -33.066 1.00 49.53 84 GLU A O 1
ATOM 681 N N . CYS A 1 85 ? 14.045 -2.452 -33.605 1.00 42.56 85 CYS A N 1
ATOM 682 C CA . CYS A 1 85 ? 14.671 -3.562 -34.329 1.00 42.56 85 CYS A CA 1
ATOM 683 C C . CYS A 1 85 ? 14.916 -4.791 -33.426 1.00 42.56 85 CYS A C 1
ATOM 685 O O . CYS A 1 85 ? 14.724 -5.936 -33.842 1.00 42.56 85 CYS A O 1
ATOM 687 N N . SER A 1 86 ? 15.270 -4.572 -32.156 1.00 47.66 86 SER A N 1
ATOM 688 C CA . SER A 1 86 ? 15.490 -5.656 -31.187 1.00 47.66 86 SER A CA 1
ATOM 689 C C . SER A 1 86 ? 14.174 -6.283 -30.698 1.00 47.66 86 SER A C 1
ATOM 691 O O . SER A 1 86 ? 14.089 -7.501 -30.534 1.00 47.66 86 SER A O 1
ATOM 693 N N . GLN A 1 87 ? 13.124 -5.473 -30.531 1.00 52.19 87 GLN A N 1
ATOM 694 C CA . GLN A 1 87 ? 11.783 -5.919 -30.128 1.00 52.19 87 GLN A CA 1
ATOM 695 C C . GLN A 1 87 ? 11.073 -6.703 -31.246 1.00 52.19 87 GLN A C 1
ATOM 697 O O . GLN A 1 87 ? 10.500 -7.764 -30.992 1.00 52.19 87 GLN A O 1
ATOM 702 N N . GLN A 1 88 ? 11.190 -6.263 -32.505 1.00 49.66 88 GLN A N 1
ATOM 703 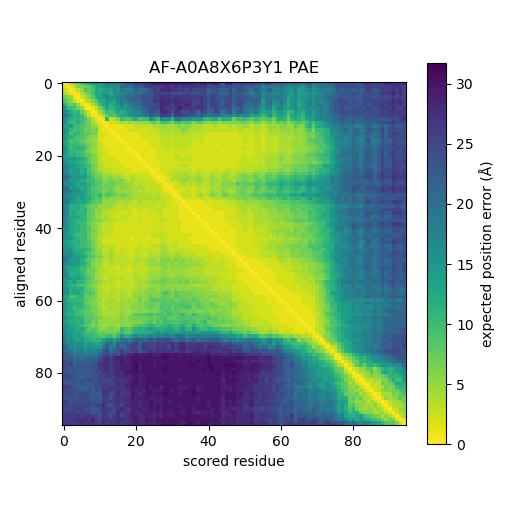C CA . GLN A 1 88 ? 10.672 -7.010 -33.661 1.00 49.66 88 GLN A CA 1
ATOM 704 C C . GLN A 1 88 ? 11.373 -8.362 -33.842 1.00 49.66 88 GLN A C 1
ATOM 706 O O . GLN A 1 88 ? 10.738 -9.340 -34.240 1.00 49.66 88 GLN A O 1
ATOM 711 N N . ARG A 1 89 ? 12.662 -8.460 -33.496 1.00 42.00 89 ARG A N 1
ATOM 712 C CA . ARG A 1 89 ? 13.418 -9.716 -33.587 1.00 42.00 89 ARG A CA 1
ATOM 713 C C . ARG A 1 89 ? 12.963 -10.758 -32.566 1.00 42.00 89 ARG A C 1
ATOM 715 O O . ARG A 1 89 ? 12.876 -11.931 -32.917 1.00 42.00 89 ARG A O 1
ATOM 722 N N . LEU A 1 90 ? 12.608 -10.343 -31.346 1.00 45.88 90 LEU A N 1
ATOM 723 C CA . LEU A 1 90 ? 12.056 -11.253 -30.335 1.00 45.88 90 LEU A CA 1
ATOM 724 C C . LEU A 1 90 ? 10.658 -11.766 -30.712 1.00 45.88 90 LEU A C 1
ATOM 726 O O . LEU A 1 90 ? 10.353 -12.935 -30.486 1.00 45.88 90 LEU A O 1
ATOM 730 N N . HIS A 1 91 ? 9.823 -10.922 -31.324 1.00 42.91 91 HIS A N 1
ATOM 731 C CA . HIS A 1 91 ? 8.485 -11.323 -31.769 1.00 42.91 91 HIS A CA 1
ATOM 732 C C . HIS A 1 91 ? 8.515 -12.262 -32.989 1.00 42.91 91 HIS A C 1
ATOM 734 O O . HIS A 1 91 ? 7.603 -13.063 -33.169 1.00 42.91 91 HIS A O 1
ATOM 740 N N . ARG A 1 92 ? 9.581 -12.205 -33.801 1.00 39.69 92 ARG A N 1
ATOM 741 C CA . ARG A 1 92 ? 9.788 -13.063 -34.982 1.00 39.69 92 ARG A CA 1
ATOM 742 C C . ARG A 1 92 ? 10.493 -14.394 -34.678 1.00 39.69 92 ARG A C 1
ATOM 744 O O . ARG A 1 92 ? 10.569 -15.239 -35.555 1.00 39.69 92 ARG A O 1
ATOM 751 N N . MET A 1 93 ? 11.007 -14.582 -33.460 1.00 41.62 93 MET A N 1
ATOM 752 C CA . MET A 1 93 ? 11.613 -15.840 -32.983 1.00 41.62 93 MET A CA 1
ATOM 753 C C . MET A 1 93 ? 10.634 -16.739 -32.211 1.00 41.62 93 MET A C 1
ATOM 755 O O . MET A 1 93 ? 11.011 -17.817 -31.759 1.00 41.62 93 MET A O 1
ATOM 759 N N . LYS A 1 94 ? 9.377 -16.310 -32.058 1.00 49.38 94 LYS A N 1
ATOM 760 C CA . LYS A 1 94 ? 8.270 -17.148 -31.588 1.00 49.38 94 LYS A CA 1
ATOM 761 C C . LYS A 1 94 ? 7.312 -17.436 -32.743 1.00 49.38 94 LYS A C 1
ATOM 763 O O . LYS A 1 94 ? 6.185 -16.976 -32.676 1.00 49.38 94 LYS A O 1
ATOM 768 N N . PHE A 1 95 ? 7.793 -18.114 -33.784 1.00 43.72 95 PHE A N 1
ATOM 769 C CA . PHE A 1 95 ? 7.083 -19.064 -34.656 1.00 43.72 95 PHE A CA 1
ATOM 770 C C . PHE A 1 95 ? 8.127 -19.794 -35.502 1.00 43.72 95 PHE A C 1
ATOM 772 O O . PHE A 1 95 ? 8.992 -19.097 -36.080 1.00 43.72 95 PHE A O 1
#